Protein AF-A0A183LKJ0-F1 (afdb_monomer_lite)

Secondary structure (DSSP, 8-state):
-HHHHHHHHHHHHHHHHHHHHHHHHHHHHHHHHHHHHHHHHTT---BTTB-------TT------BTTB-----PPP-

Foldseek 3Di:
DVVVVVVVVVVVVVVVVVVVVVVVVVVVVVVVVVVQVVCVVVVHHDDPVPPDDPPVPPPVPPQPDPPNDRPDDDDDDD

pLDDT: mean 71.29, std 16.71, range [44.62, 96.06]

Organism: NCBI:txid48269

Radius of gyration: 24.92 Å; chains: 1; bounding box: 43×32×76 Å

Structure (mmCIF, N/CA/C/O backbone):
data_AF-A0A183LKJ0-F1
#
_entry.id   AF-A0A183LKJ0-F1
#
loop_
_atom_site.group_PDB
_atom_site.id
_atom_site.type_symbol
_atom_site.label_atom_id
_atom_site.label_alt_id
_atom_site.label_comp_id
_atom_site.label_asym_id
_atom_site.label_entity_id
_atom_site.label_seq_id
_atom_site.pdbx_PDB_ins_code
_atom_site.Cartn_x
_atom_site.Cartn_y
_atom_site.Cartn_z
_atom_site.occupancy
_atom_site.B_iso_or_equiv
_atom_site.auth_seq_id
_atom_site.auth_comp_id
_atom_site.auth_asym_id
_atom_site.auth_atom_id
_atom_site.pdbx_PDB_model_num
ATOM 1 N N . MET A 1 1 ? 24.499 -3.914 -37.901 1.00 60.97 1 MET A N 1
ATOM 2 C CA . MET A 1 1 ? 24.253 -4.512 -36.567 1.00 60.97 1 MET A CA 1
ATOM 3 C C . MET A 1 1 ? 23.832 -3.481 -35.509 1.00 60.97 1 MET A C 1
ATOM 5 O O . MET A 1 1 ? 23.164 -3.892 -34.572 1.00 60.97 1 MET A O 1
ATOM 9 N N . GLN A 1 2 ? 24.109 -2.173 -35.670 1.00 63.75 2 GLN A N 1
ATOM 10 C CA . GLN A 1 2 ? 23.715 -1.115 -34.714 1.00 63.75 2 GLN A CA 1
ATOM 11 C C . GLN A 1 2 ? 22.225 -1.083 -34.299 1.00 63.75 2 GLN A C 1
ATOM 13 O O . GLN A 1 2 ? 21.950 -0.946 -33.114 1.00 63.75 2 GLN A O 1
ATOM 18 N N . LEU A 1 3 ? 21.270 -1.253 -35.226 1.00 61.28 3 LEU A N 1
ATOM 19 C CA . LEU A 1 3 ? 19.829 -1.124 -34.924 1.00 61.28 3 LEU A CA 1
ATOM 20 C C . LEU A 1 3 ? 19.317 -2.190 -33.934 1.00 61.28 3 LEU A C 1
ATOM 22 O O . LEU A 1 3 ? 18.457 -1.923 -33.105 1.00 61.28 3 LEU A O 1
ATOM 26 N N . ARG A 1 4 ? 19.870 -3.410 -33.991 1.00 63.44 4 ARG A N 1
ATOM 27 C CA . ARG A 1 4 ? 19.443 -4.518 -33.120 1.00 63.44 4 ARG A CA 1
ATOM 28 C C . ARG A 1 4 ? 19.933 -4.331 -31.682 1.00 63.44 4 ARG A C 1
ATOM 30 O O . ARG A 1 4 ? 19.214 -4.682 -30.758 1.00 63.44 4 ARG A O 1
ATOM 37 N N . ALA A 1 5 ? 21.126 -3.761 -31.516 1.00 69.44 5 ALA A N 1
ATOM 38 C CA . ALA A 1 5 ? 21.690 -3.459 -30.204 1.00 69.44 5 ALA A CA 1
ATOM 39 C C . ALA A 1 5 ? 20.932 -2.318 -29.498 1.00 69.44 5 ALA A C 1
ATOM 41 O O . ALA A 1 5 ? 20.763 -2.374 -28.288 1.00 69.44 5 ALA A O 1
ATOM 42 N N . GLN A 1 6 ? 20.432 -1.322 -30.244 1.00 73.38 6 GLN A N 1
ATOM 43 C CA . GLN A 1 6 ? 19.611 -0.231 -29.695 1.00 73.38 6 GLN A CA 1
ATOM 44 C C . GLN A 1 6 ? 18.256 -0.734 -29.179 1.00 73.38 6 GLN A C 1
ATOM 46 O O . GLN A 1 6 ? 17.925 -0.481 -28.027 1.00 73.38 6 GLN A O 1
ATOM 51 N N . ASN A 1 7 ? 17.542 -1.538 -29.975 1.00 74.75 7 ASN A N 1
ATOM 52 C CA . ASN A 1 7 ? 16.260 -2.122 -29.559 1.00 74.75 7 ASN A CA 1
ATOM 53 C C . ASN A 1 7 ? 16.399 -3.018 -28.314 1.00 74.75 7 ASN A C 1
ATOM 55 O O . ASN A 1 7 ? 15.511 -3.049 -27.474 1.00 74.75 7 ASN A O 1
ATOM 59 N N . GLN A 1 8 ? 17.512 -3.752 -28.191 1.00 78.50 8 GLN A N 1
ATOM 60 C CA . GLN A 1 8 ? 17.794 -4.574 -27.008 1.00 78.50 8 GLN A CA 1
ATOM 61 C C . GLN A 1 8 ? 18.070 -3.730 -25.756 1.00 78.50 8 GLN A C 1
ATOM 63 O O . GLN A 1 8 ? 17.727 -4.150 -24.656 1.00 78.50 8 GLN A O 1
ATOM 68 N N . LEU A 1 9 ? 18.695 -2.559 -25.914 1.00 74.19 9 LEU A N 1
ATOM 69 C CA . LEU A 1 9 ? 18.971 -1.645 -24.806 1.00 74.19 9 LEU A CA 1
ATOM 70 C C . LEU A 1 9 ? 17.692 -0.941 -24.323 1.00 74.19 9 LEU A C 1
ATOM 72 O O . LEU A 1 9 ? 17.496 -0.796 -23.121 1.00 74.19 9 LEU A O 1
ATOM 76 N N . GLU A 1 10 ? 16.817 -0.534 -25.248 1.00 77.44 10 GLU A N 1
ATOM 77 C CA . GLU A 1 10 ? 15.498 0.027 -24.921 1.00 77.44 10 GLU A CA 1
ATOM 78 C C . GLU A 1 10 ? 14.609 -1.000 -24.212 1.00 77.44 10 GLU A C 1
ATOM 80 O O . GLU A 1 10 ? 13.996 -0.669 -23.203 1.00 77.44 10 GLU A O 1
ATOM 85 N N . ASP A 1 11 ? 14.590 -2.251 -24.677 1.00 77.50 11 ASP A N 1
ATOM 86 C CA . ASP A 1 11 ? 13.841 -3.341 -24.037 1.00 77.50 11 ASP A CA 1
ATOM 87 C C . ASP A 1 11 ? 14.345 -3.631 -22.611 1.00 77.50 11 ASP A C 1
ATOM 89 O O . ASP A 1 11 ? 13.549 -3.814 -21.691 1.00 77.50 11 ASP A O 1
ATOM 93 N N . LEU A 1 12 ? 15.667 -3.579 -22.394 1.00 74.81 12 LEU A N 1
ATOM 94 C CA . LEU A 1 12 ? 16.259 -3.706 -21.058 1.00 74.81 12 LEU A CA 1
ATOM 95 C C . LEU A 1 12 ? 15.831 -2.557 -20.132 1.00 74.81 12 LEU A C 1
ATOM 97 O O . LEU A 1 12 ? 15.456 -2.804 -18.989 1.00 74.81 12 LEU A O 1
ATOM 101 N N . ASN A 1 13 ? 15.822 -1.318 -20.633 1.00 80.50 13 ASN A N 1
ATOM 102 C CA . ASN A 1 13 ? 15.365 -0.164 -19.857 1.00 80.50 13 ASN A CA 1
ATOM 103 C C . ASN A 1 13 ? 13.864 -0.260 -19.518 1.00 80.50 13 ASN A C 1
ATOM 105 O O . ASN A 1 13 ? 13.457 0.069 -18.409 1.00 80.50 13 ASN A O 1
ATOM 109 N N . VAL A 1 14 ? 13.044 -0.772 -20.444 1.00 83.44 14 VAL A N 1
ATOM 110 C CA . VAL A 1 14 ? 11.616 -1.045 -20.201 1.00 83.44 14 VAL A CA 1
ATOM 111 C C . VAL A 1 14 ? 11.425 -2.143 -19.148 1.00 83.44 14 VAL A C 1
ATOM 113 O O . VAL A 1 14 ? 10.524 -2.037 -18.315 1.00 83.44 14 VAL A O 1
ATOM 116 N N . ALA A 1 15 ? 12.261 -3.186 -19.150 1.00 90.06 15 ALA A N 1
ATOM 117 C CA . ALA A 1 15 ? 12.201 -4.262 -18.163 1.00 90.06 15 ALA A CA 1
ATOM 118 C C . ALA A 1 15 ? 12.533 -3.772 -16.743 1.00 90.06 15 ALA A C 1
ATOM 120 O O . ALA A 1 15 ? 11.835 -4.144 -15.795 1.00 90.06 15 ALA A O 1
ATOM 121 N N . ASP A 1 16 ? 13.542 -2.911 -16.601 1.00 89.62 16 ASP A N 1
ATOM 122 C CA . ASP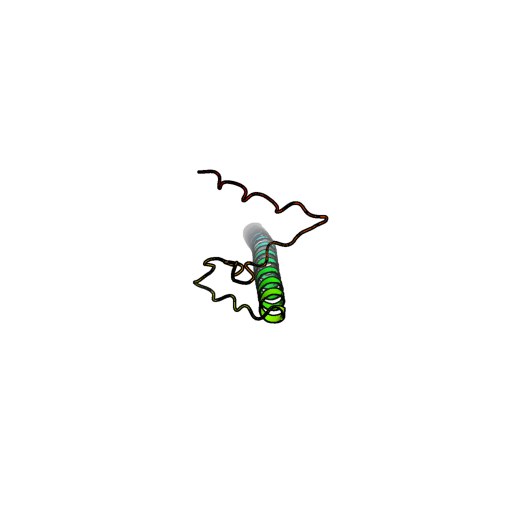 A 1 16 ? 13.925 -2.323 -15.313 1.00 89.62 16 ASP A CA 1
ATOM 123 C C . ASP A 1 16 ? 12.827 -1.394 -14.765 1.00 89.62 16 ASP A C 1
ATOM 125 O O . ASP A 1 16 ? 12.427 -1.520 -13.602 1.00 89.62 16 ASP A O 1
ATOM 129 N N . ASP A 1 17 ? 12.262 -0.526 -15.612 1.00 90.88 17 ASP A N 1
ATOM 130 C CA . ASP A 1 17 ? 11.143 0.351 -15.243 1.00 90.88 17 ASP A CA 1
ATOM 131 C C . ASP A 1 17 ? 9.899 -0.459 -14.831 1.00 90.88 17 ASP A C 1
ATOM 133 O O . ASP A 1 17 ? 9.213 -0.136 -13.852 1.00 90.88 17 ASP A O 1
ATOM 137 N N . LEU A 1 18 ? 9.618 -1.559 -15.538 1.00 93.00 18 LEU A N 1
ATOM 138 C CA . LEU A 1 18 ? 8.509 -2.456 -15.222 1.00 93.00 18 LEU A CA 1
ATOM 139 C C . LEU A 1 18 ? 8.732 -3.206 -13.902 1.00 93.00 18 LEU A C 1
ATOM 141 O O . LEU A 1 18 ? 7.797 -3.336 -13.107 1.00 93.00 18 LEU A O 1
ATOM 145 N N . ALA A 1 19 ? 9.955 -3.673 -13.640 1.00 93.56 19 ALA A N 1
ATOM 146 C CA . ALA A 1 19 ? 10.309 -4.325 -12.384 1.00 93.56 19 ALA A CA 1
ATOM 147 C C . ALA A 1 19 ? 10.146 -3.366 -11.192 1.00 93.56 19 ALA A C 1
ATOM 149 O O . ALA A 1 19 ? 9.556 -3.738 -10.172 1.00 93.56 19 ALA A O 1
ATOM 150 N N . LEU A 1 20 ? 10.585 -2.112 -11.342 1.00 93.62 20 LEU A N 1
ATOM 151 C CA . LEU A 1 20 ? 10.411 -1.058 -10.340 1.00 93.62 20 LEU A CA 1
ATOM 152 C C . LEU A 1 20 ? 8.924 -0.782 -10.055 1.00 93.62 20 LEU A C 1
ATOM 154 O O . LEU A 1 20 ? 8.503 -0.681 -8.893 1.00 93.62 20 LEU A O 1
ATOM 158 N N . LEU A 1 21 ? 8.111 -0.683 -11.111 1.00 95.00 21 LEU A N 1
ATOM 159 C CA . LEU A 1 21 ? 6.676 -0.439 -10.995 1.00 95.00 21 LEU A CA 1
ATOM 160 C C . LEU A 1 21 ? 5.953 -1.613 -10.319 1.00 95.00 21 LEU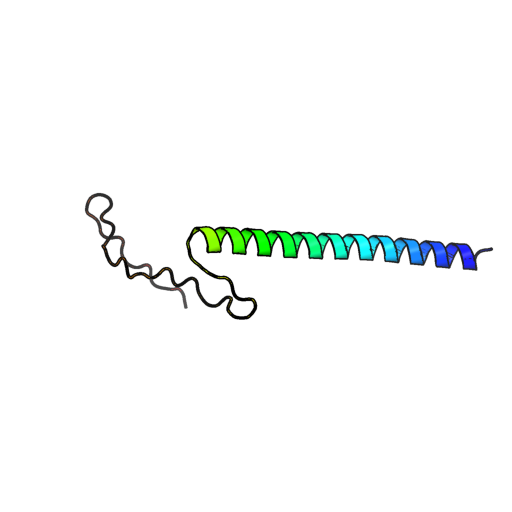 A C 1
ATOM 162 O O . LEU A 1 21 ? 5.151 -1.389 -9.408 1.00 95.00 21 LEU A O 1
ATOM 166 N N . SER A 1 22 ? 6.274 -2.852 -10.708 1.00 94.44 22 SER A N 1
ATOM 167 C CA . SER A 1 22 ? 5.727 -4.068 -10.090 1.00 94.44 22 SER A CA 1
ATOM 168 C C . SER A 1 22 ? 6.052 -4.116 -8.602 1.00 94.44 22 SER A C 1
ATOM 170 O O . SER A 1 22 ? 5.155 -4.289 -7.776 1.00 94.44 22 SER A O 1
ATOM 172 N N . HIS A 1 23 ? 7.312 -3.857 -8.240 1.00 96.06 23 HIS A N 1
ATOM 173 C CA . HIS A 1 23 ? 7.738 -3.833 -6.845 1.00 96.06 23 HIS A CA 1
ATOM 174 C C . HIS A 1 23 ? 6.964 -2.792 -6.024 1.00 96.06 23 HIS A C 1
ATOM 176 O O . HIS A 1 23 ? 6.502 -3.070 -4.915 1.00 96.06 23 HIS A O 1
ATOM 182 N N . THR A 1 24 ? 6.758 -1.599 -6.583 1.00 95.38 24 THR A N 1
ATOM 183 C CA . THR A 1 24 ? 5.986 -0.529 -5.936 1.00 95.38 24 THR A CA 1
ATOM 184 C C . THR A 1 24 ? 4.524 -0.934 -5.731 1.00 95.38 24 THR A C 1
ATOM 186 O O . THR A 1 24 ? 3.962 -0.721 -4.651 1.00 95.38 24 THR A O 1
ATOM 189 N N . TYR A 1 25 ? 3.906 -1.553 -6.740 1.00 94.94 25 TYR A N 1
ATOM 190 C CA . TYR A 1 25 ? 2.525 -2.025 -6.665 1.00 94.94 25 TYR A CA 1
ATOM 191 C C . TYR A 1 25 ? 2.356 -3.130 -5.614 1.00 94.94 25 TYR A C 1
ATOM 193 O O . TYR A 1 25 ? 1.443 -3.074 -4.786 1.00 94.94 25 TYR A O 1
ATOM 201 N N . GLU A 1 26 ? 3.275 -4.095 -5.581 1.00 95.06 26 GLU A N 1
ATOM 202 C CA . GLU A 1 26 ? 3.298 -5.166 -4.582 1.00 95.06 26 GLU 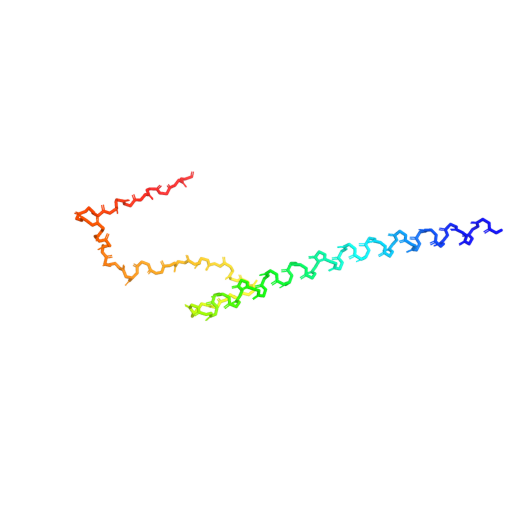A CA 1
ATOM 203 C C . GLU A 1 26 ? 3.463 -4.626 -3.161 1.00 95.06 26 GLU A C 1
ATOM 205 O O . GLU A 1 26 ? 2.737 -5.039 -2.248 1.00 95.06 26 GLU A O 1
ATOM 210 N N . GLN A 1 27 ? 4.376 -3.669 -2.955 1.00 96.00 27 GLN A N 1
ATOM 211 C CA . GLN A 1 27 ? 4.561 -3.029 -1.654 1.00 96.00 27 GLN A CA 1
ATOM 212 C C . GLN A 1 27 ? 3.290 -2.312 -1.193 1.00 96.00 27 GLN A C 1
ATOM 214 O O . GLN A 1 27 ? 2.895 -2.436 -0.030 1.00 96.00 27 GLN A O 1
ATOM 219 N N . MET A 1 28 ? 2.646 -1.564 -2.0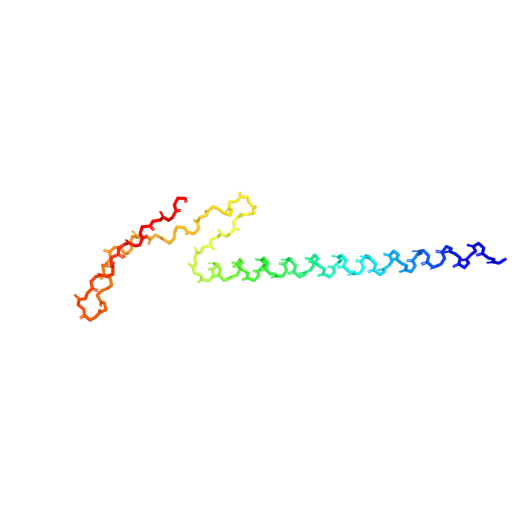92 1.00 93.25 28 MET A N 1
ATOM 220 C CA . MET A 1 28 ? 1.401 -0.860 -1.800 1.00 93.25 28 MET A CA 1
ATOM 221 C C . MET A 1 28 ? 0.295 -1.848 -1.414 1.00 93.25 28 MET A C 1
ATOM 223 O O . MET A 1 28 ? -0.305 -1.714 -0.347 1.00 93.25 28 MET A O 1
ATOM 227 N N . HIS A 1 29 ? 0.084 -2.886 -2.226 1.00 91.62 29 HIS A N 1
ATOM 228 C CA . HIS A 1 29 ? -0.935 -3.904 -1.981 1.00 91.62 29 HIS A CA 1
ATOM 229 C C . HIS A 1 29 ? -0.700 -4.662 -0.666 1.00 91.62 29 HIS A C 1
ATOM 231 O O . HIS A 1 29 ? -1.631 -4.881 0.117 1.00 91.62 29 HIS A O 1
ATOM 237 N N . THR A 1 30 ? 0.557 -4.999 -0.371 1.00 93.50 30 THR A N 1
ATOM 238 C CA . THR A 1 30 ? 0.948 -5.660 0.879 1.00 93.50 30 THR A CA 1
ATOM 239 C C . THR A 1 30 ? 0.662 -4.777 2.089 1.00 93.50 30 THR A C 1
ATOM 241 O O . THR A 1 30 ? 0.084 -5.245 3.071 1.00 93.50 30 THR A O 1
ATOM 244 N N . LYS A 1 31 ? 1.015 -3.485 2.036 1.00 92.44 31 LYS A N 1
ATOM 245 C CA . LYS A 1 31 ? 0.721 -2.531 3.117 1.00 92.44 31 LYS A CA 1
ATOM 246 C C . LYS A 1 31 ? -0.785 -2.397 3.341 1.00 92.44 31 LYS A C 1
ATOM 248 O O . LYS A 1 31 ? -1.225 -2.515 4.481 1.00 92.44 31 LYS A O 1
ATOM 253 N N . THR A 1 32 ? -1.579 -2.237 2.280 1.00 88.69 32 THR A N 1
ATOM 254 C CA . THR A 1 32 ? -3.046 -2.166 2.385 1.00 88.69 32 THR A CA 1
ATOM 255 C C . THR A 1 32 ? -3.631 -3.429 3.010 1.00 88.69 32 THR A C 1
ATOM 257 O O . THR A 1 32 ? -4.462 -3.333 3.908 1.00 88.69 32 THR A O 1
ATOM 260 N N . THR A 1 33 ? -3.163 -4.607 2.595 1.00 90.81 33 THR A N 1
ATOM 261 C CA . THR A 1 33 ? -3.622 -5.891 3.146 1.00 90.81 33 THR A CA 1
ATOM 262 C C . THR A 1 33 ? -3.278 -6.017 4.629 1.00 90.81 33 THR A C 1
ATOM 264 O O . THR A 1 33 ? -4.126 -6.404 5.428 1.00 90.81 33 THR A O 1
ATOM 267 N N . ARG A 1 34 ? -2.058 -5.634 5.026 1.00 90.69 34 ARG A N 1
ATOM 268 C CA . ARG A 1 34 ? -1.632 -5.636 6.435 1.00 90.69 34 ARG A CA 1
ATOM 269 C C . ARG A 1 34 ? -2.487 -4.710 7.295 1.00 90.69 34 ARG A C 1
ATOM 271 O O . ARG A 1 34 ? -2.892 -5.098 8.385 1.00 90.69 34 ARG A O 1
ATOM 278 N N . VAL A 1 35 ? -2.770 -3.507 6.803 1.00 85.75 35 VAL A N 1
ATOM 279 C CA . VAL A 1 35 ? -3.631 -2.546 7.500 1.00 85.75 35 VAL A CA 1
ATOM 280 C C . VAL A 1 35 ? -5.057 -3.098 7.596 1.00 85.75 35 VAL A C 1
ATOM 282 O O . VAL A 1 35 ? -5.618 -3.122 8.683 1.00 85.75 35 VAL A O 1
ATOM 285 N N . ALA A 1 36 ? -5.616 -3.653 6.518 1.00 86.06 36 ALA A N 1
ATOM 286 C CA . ALA A 1 36 ? -6.936 -4.286 6.547 1.00 86.06 36 ALA A CA 1
ATOM 287 C C . ALA A 1 36 ? -7.023 -5.449 7.549 1.00 86.06 36 ALA A C 1
ATOM 289 O O . ALA A 1 36 ? -8.007 -5.549 8.278 1.00 86.06 36 ALA A O 1
ATOM 290 N N . ALA A 1 37 ? -5.986 -6.286 7.637 1.00 87.31 37 ALA A N 1
ATOM 291 C CA . ALA A 1 37 ? -5.919 -7.373 8.610 1.00 87.31 37 ALA A CA 1
ATOM 292 C C . ALA A 1 37 ? -5.872 -6.858 10.059 1.00 87.31 37 ALA A C 1
ATOM 294 O O . ALA A 1 37 ? -6.578 -7.383 10.919 1.00 87.31 37 ALA A O 1
ATOM 295 N N . ALA A 1 38 ? -5.091 -5.805 10.327 1.00 85.94 38 ALA A N 1
ATOM 296 C CA . ALA A 1 38 ? -5.051 -5.177 11.646 1.00 85.94 38 ALA A CA 1
ATOM 297 C C . ALA A 1 38 ? -6.428 -4.622 12.044 1.00 85.94 38 ALA A C 1
ATOM 299 O O . ALA A 1 38 ? -6.887 -4.866 13.156 1.00 85.94 38 ALA A O 1
ATOM 300 N N . PHE A 1 39 ? -7.131 -3.961 11.123 1.00 81.31 39 PHE A N 1
ATOM 301 C CA . PHE A 1 39 ? -8.488 -3.470 11.368 1.00 81.31 39 PHE A CA 1
ATOM 302 C C . PHE A 1 39 ? -9.477 -4.615 11.608 1.00 81.31 39 PHE A C 1
ATOM 304 O O . PHE A 1 39 ? -10.249 -4.556 12.562 1.00 81.31 39 PHE A O 1
ATOM 311 N N . ALA A 1 40 ? -9.406 -5.691 10.819 1.00 82.12 40 ALA A N 1
ATOM 312 C CA . ALA A 1 40 ? -10.257 -6.861 11.011 1.00 82.12 40 ALA A CA 1
ATOM 313 C C . ALA A 1 40 ? -10.056 -7.501 12.398 1.00 82.12 40 ALA A C 1
ATOM 315 O O . ALA A 1 40 ? -11.032 -7.911 13.022 1.00 82.12 40 ALA A O 1
ATOM 316 N N . SER A 1 41 ? -8.820 -7.525 12.916 1.00 82.12 41 SER A N 1
ATOM 317 C CA . SER A 1 41 ? -8.528 -8.046 14.263 1.00 82.12 41 SER A CA 1
ATOM 318 C C . SER A 1 41 ? -9.175 -7.243 15.397 1.00 82.12 41 SER A C 1
ATOM 320 O O . SER A 1 41 ? -9.468 -7.810 16.445 1.00 82.12 41 SER A O 1
ATOM 322 N N . ILE A 1 42 ? -9.456 -5.955 15.174 1.00 81.62 42 ILE A N 1
ATOM 323 C CA . ILE A 1 42 ? -10.171 -5.081 16.117 1.00 81.62 42 ILE A CA 1
ATOM 324 C C . ILE A 1 42 ? -11.648 -4.878 15.734 1.00 81.62 42 ILE A C 1
ATOM 326 O O . ILE A 1 42 ? -12.304 -3.981 16.254 1.00 81.62 42 ILE A O 1
ATOM 330 N N . GLY A 1 43 ? -12.184 -5.707 14.827 1.00 77.00 43 GLY A N 1
ATOM 331 C CA . GLY A 1 43 ? -13.596 -5.692 14.428 1.00 77.00 43 GLY A CA 1
ATOM 332 C C . GLY A 1 43 ? -13.985 -4.581 13.447 1.00 77.00 43 GLY A C 1
ATOM 333 O O . GLY A 1 43 ? -15.169 -4.297 13.284 1.00 77.00 43 GLY A O 1
ATOM 334 N N . LEU A 1 44 ? -13.015 -3.949 12.783 1.00 69.19 44 LEU A N 1
ATOM 335 C CA . LEU A 1 44 ? -13.236 -2.855 11.839 1.00 69.19 44 LEU A CA 1
ATOM 336 C C . LEU A 1 44 ? -13.011 -3.315 10.393 1.00 69.19 44 LEU A C 1
ATOM 338 O O . LEU A 1 44 ? -12.041 -4.002 10.081 1.00 69.19 44 LEU A O 1
ATOM 342 N N . SER A 1 45 ? -13.892 -2.915 9.474 1.00 67.44 45 SER A N 1
ATOM 343 C CA . SER A 1 45 ? -13.777 -3.258 8.051 1.00 67.44 45 SER A CA 1
ATOM 344 C C . SER A 1 45 ? -13.296 -2.062 7.224 1.00 67.44 45 SER A C 1
ATOM 346 O O . SER A 1 45 ? -13.960 -1.025 7.203 1.00 67.44 45 SER A O 1
ATOM 348 N N . ILE A 1 46 ? -12.190 -2.210 6.487 1.00 63.00 46 ILE A N 1
ATOM 349 C CA . ILE A 1 46 ? -11.708 -1.192 5.539 1.00 63.00 46 ILE A CA 1
ATOM 350 C C . ILE A 1 46 ? -12.350 -1.445 4.175 1.00 63.00 46 ILE A C 1
ATOM 352 O O . ILE A 1 46 ? -11.999 -2.395 3.478 1.00 63.00 46 ILE A O 1
ATOM 356 N N . HIS A 1 47 ? -13.291 -0.592 3.774 1.00 68.44 47 HIS A N 1
ATOM 357 C CA . HIS A 1 47 ? -13.921 -0.671 2.457 1.00 68.44 47 HIS A CA 1
ATOM 358 C C . HIS A 1 47 ? -13.208 0.267 1.469 1.00 68.44 47 HIS A C 1
ATOM 360 O O . HIS A 1 47 ? -13.008 1.442 1.768 1.00 68.44 47 HIS A O 1
ATOM 366 N N . LYS A 1 48 ? -12.885 -0.221 0.262 1.00 60.50 48 LYS A N 1
ATOM 367 C CA . LYS A 1 48 ? -12.036 0.442 -0.761 1.00 60.50 48 LYS A CA 1
ATOM 368 C C . LYS A 1 48 ? -12.423 1.888 -1.149 1.00 60.50 48 LYS A C 1
ATOM 370 O O . LYS A 1 48 ? -11.586 2.602 -1.680 1.00 60.50 48 LYS A O 1
ATOM 375 N N . GLY A 1 49 ? -13.667 2.313 -0.902 1.00 54.97 49 GLY A N 1
ATOM 376 C CA . GLY A 1 49 ? -14.169 3.671 -1.183 1.00 54.97 49 GLY A CA 1
ATOM 377 C C . GLY A 1 49 ? -14.514 4.504 0.058 1.00 54.97 49 GLY A C 1
ATOM 378 O O . GLY A 1 49 ? -14.878 5.665 -0.063 1.00 54.97 49 GLY A O 1
ATOM 379 N N . LYS A 1 50 ? -14.417 3.916 1.254 1.00 54.25 50 LYS A N 1
ATOM 380 C CA . LYS A 1 50 ? -14.737 4.550 2.535 1.00 54.25 50 LYS A CA 1
ATOM 381 C C . LYS A 1 50 ? -13.531 4.395 3.452 1.00 54.25 50 LYS A C 1
ATOM 383 O O . LYS A 1 50 ? -13.607 3.746 4.487 1.00 54.25 50 LYS A O 1
ATOM 388 N N . SER A 1 51 ? -12.425 5.047 3.104 1.00 54.66 51 SER A N 1
ATOM 389 C CA . SER A 1 51 ? -11.396 5.412 4.089 1.00 54.66 51 SER A CA 1
ATOM 390 C C . SER A 1 51 ? -11.927 6.515 5.023 1.00 54.66 51 SER A C 1
ATOM 392 O O . SER A 1 51 ? -11.228 7.470 5.346 1.00 54.66 51 SER A O 1
ATOM 394 N N . MET A 1 52 ? -13.213 6.447 5.376 1.00 51.44 52 MET A N 1
ATOM 395 C CA . MET A 1 52 ? -13.907 7.468 6.126 1.00 51.44 52 MET A CA 1
ATOM 396 C C . MET A 1 52 ? -13.912 7.019 7.572 1.00 51.44 52 MET A C 1
ATOM 398 O O . MET A 1 52 ? -14.755 6.236 7.993 1.00 51.44 52 MET A O 1
ATOM 402 N N . ILE A 1 53 ? -12.913 7.552 8.269 1.00 50.22 53 ILE A N 1
ATOM 403 C CA . ILE A 1 53 ? -12.986 7.907 9.674 1.00 50.22 53 ILE A CA 1
ATOM 404 C C . ILE A 1 53 ? -13.154 6.661 10.547 1.00 50.22 53 ILE A C 1
ATOM 406 O O . ILE A 1 53 ? -14.253 6.239 10.901 1.00 50.22 53 ILE A O 1
ATOM 410 N N . LEU A 1 54 ? -12.002 6.129 10.963 1.00 53.25 54 LEU A N 1
ATOM 411 C CA . LEU A 1 54 ? -11.822 5.602 12.314 1.00 53.25 54 LEU A CA 1
ATOM 412 C C . LEU A 1 54 ? -12.258 6.694 13.302 1.00 53.25 54 LEU A C 1
ATOM 414 O O . LEU A 1 54 ? -11.447 7.370 13.927 1.00 53.25 54 LEU A O 1
ATOM 418 N N . LYS A 1 55 ? -13.567 6.897 13.428 1.00 51.19 55 LYS A N 1
ATOM 419 C CA . LYS A 1 55 ? -14.142 7.458 14.628 1.00 51.19 55 LYS A CA 1
ATOM 420 C C . LYS A 1 55 ? -14.003 6.286 15.573 1.00 51.19 55 LYS A C 1
ATOM 422 O O . LYS A 1 55 ? -14.834 5.381 15.565 1.00 51.19 55 LYS A O 1
ATOM 427 N N . TYR A 1 56 ? -12.876 6.228 16.285 1.00 48.25 56 TYR A N 1
ATOM 428 C CA . TYR A 1 56 ? -12.873 5.535 17.560 1.00 48.25 56 TYR A CA 1
ATOM 429 C C . TYR A 1 56 ? -14.115 6.065 18.255 1.00 48.25 56 TYR A C 1
ATOM 431 O O . TYR A 1 56 ? -14.221 7.267 18.494 1.00 48.25 56 TYR A O 1
ATOM 439 N N . ASN A 1 57 ? -15.127 5.214 18.398 1.00 48.62 57 ASN A N 1
ATOM 440 C CA . ASN A 1 57 ? -16.315 5.592 19.119 1.00 48.62 57 ASN A CA 1
ATOM 441 C C . ASN A 1 57 ? -15.828 5.945 20.523 1.00 48.62 57 ASN A C 1
ATOM 443 O O . ASN A 1 57 ? -15.557 5.064 21.338 1.00 48.62 57 ASN A O 1
ATOM 447 N N . THR A 1 58 ? -15.738 7.243 20.798 1.00 45.03 58 THR A N 1
ATOM 448 C CA . THR A 1 58 ? -15.916 7.852 22.115 1.00 45.03 58 THR A CA 1
ATOM 449 C C . THR A 1 58 ? -17.346 7.545 22.582 1.00 45.03 58 THR A C 1
ATOM 451 O O . THR A 1 58 ? -18.160 8.424 22.809 1.00 45.03 58 THR A O 1
ATOM 454 N N . GLU A 1 59 ? -17.692 6.262 22.626 1.00 44.62 59 GLU A N 1
ATOM 455 C CA . GLU A 1 59 ? -18.853 5.685 23.301 1.00 44.62 59 GLU A CA 1
ATOM 456 C C . GLU A 1 59 ? -18.384 4.692 24.374 1.00 44.62 59 GLU A C 1
ATOM 458 O O . GLU A 1 59 ? -19.190 4.049 25.031 1.00 44.62 59 GLU A O 1
ATOM 463 N N . ASN A 1 60 ? -17.072 4.620 24.629 1.00 48.81 60 ASN A N 1
ATOM 464 C CA . ASN A 1 60 ? -16.603 4.461 25.996 1.00 48.81 60 ASN A CA 1
ATOM 465 C C . ASN A 1 60 ? -16.235 5.847 26.538 1.00 48.81 60 ASN A C 1
ATOM 467 O O . ASN A 1 60 ? -15.077 6.131 26.830 1.00 48.81 60 ASN A O 1
ATOM 471 N N . THR A 1 61 ? -17.238 6.720 26.650 1.00 48.12 61 THR A N 1
ATOM 472 C CA . THR A 1 61 ? -17.253 7.887 27.546 1.00 48.12 61 THR A CA 1
ATOM 473 C C . THR A 1 61 ? -17.217 7.421 29.002 1.00 48.12 61 THR A C 1
ATOM 475 O O . THR A 1 61 ? -18.098 7.729 29.797 1.00 48.12 61 THR A O 1
ATOM 478 N N . ASN A 1 62 ? -16.206 6.638 29.356 1.00 53.59 62 ASN A N 1
ATOM 479 C CA . ASN A 1 62 ? -15.738 6.584 30.720 1.00 53.59 62 ASN A CA 1
ATOM 480 C C . ASN A 1 62 ? -14.505 7.485 30.731 1.00 53.59 62 ASN A C 1
ATOM 482 O O . ASN A 1 62 ? -13.550 7.170 30.016 1.00 53.59 62 ASN A O 1
ATOM 486 N N . PRO A 1 63 ? -14.519 8.620 31.451 1.00 53.19 63 PRO A N 1
ATOM 487 C CA . PRO A 1 63 ? -13.304 9.394 31.644 1.00 53.19 63 PRO A CA 1
ATOM 488 C C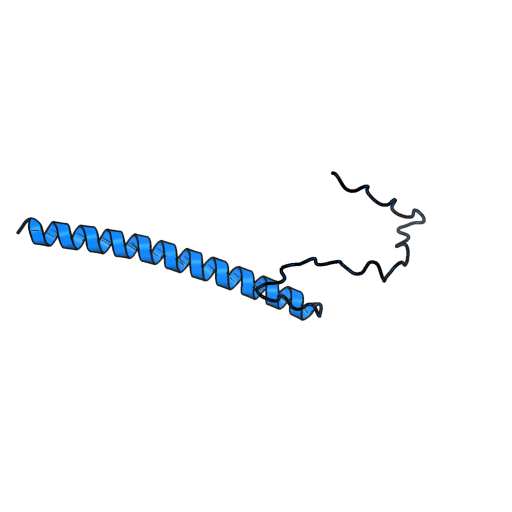 . PRO A 1 63 ? -12.252 8.439 32.205 1.00 53.19 63 PRO A C 1
ATOM 490 O O . PRO A 1 63 ? -12.440 7.853 33.271 1.00 53.19 63 PRO A O 1
ATOM 493 N N . ILE A 1 64 ? -11.183 8.204 31.444 1.00 56.25 64 ILE A N 1
ATOM 494 C CA . ILE A 1 64 ? -10.063 7.405 31.927 1.00 56.25 64 ILE A CA 1
ATOM 495 C C . ILE A 1 64 ? -9.377 8.278 32.972 1.00 56.25 64 ILE A C 1
ATOM 497 O O . ILE A 1 64 ? -8.586 9.154 32.640 1.00 56.25 64 ILE A O 1
ATOM 501 N N . THR A 1 65 ? -9.725 8.073 34.239 1.00 55.81 65 THR A N 1
ATOM 502 C CA . THR A 1 65 ? -8.979 8.624 35.364 1.00 55.81 65 THR A CA 1
ATOM 503 C C . THR A 1 65 ? -7.640 7.904 35.420 1.00 55.81 65 THR A C 1
ATOM 505 O O . THR A 1 65 ? -7.556 6.784 35.927 1.00 55.81 65 THR A O 1
ATOM 508 N N . HIS A 1 66 ? -6.594 8.528 34.888 1.00 56.41 66 HIS A N 1
ATOM 509 C CA . HIS A 1 66 ? -5.234 8.199 35.285 1.00 56.41 66 HIS A CA 1
ATOM 510 C C . HIS A 1 66 ? -4.910 9.084 36.492 1.00 56.41 66 HIS A C 1
ATOM 512 O O . HIS A 1 66 ? -4.765 10.292 36.361 1.00 56.41 66 HIS A O 1
ATOM 518 N N . ASP A 1 67 ? -4.873 8.481 37.679 1.00 56.25 67 ASP A N 1
ATOM 519 C CA . ASP A 1 67 ? -4.472 9.120 38.944 1.00 56.25 67 ASP A CA 1
ATOM 520 C C . ASP A 1 67 ? -5.305 10.330 39.430 1.00 56.25 67 ASP A C 1
ATOM 522 O O . ASP A 1 67 ? -4.881 11.079 40.305 1.00 56.25 67 ASP A O 1
ATOM 526 N N . GLY A 1 68 ? -6.535 10.486 38.928 1.00 57.75 68 GLY A N 1
ATOM 527 C CA . GLY A 1 68 ? -7.512 11.458 39.443 1.00 57.75 68 GLY A CA 1
ATOM 528 C C . GLY A 1 68 ? -7.674 12.742 38.626 1.00 57.75 68 GLY A C 1
ATOM 529 O O . GLY A 1 68 ? -8.561 13.531 38.946 1.00 57.75 68 GLY A O 1
ATOM 530 N N . GLU A 1 69 ? -6.914 12.927 37.545 1.00 57.88 69 GLU A N 1
ATOM 531 C CA . GLU A 1 69 ? -7.153 14.000 36.573 1.00 57.88 69 GLU A CA 1
ATOM 532 C C . GLU A 1 69 ? -7.840 13.458 35.313 1.00 57.88 69 GLU A C 1
ATOM 534 O O . GLU A 1 69 ? -7.423 12.460 34.721 1.00 57.88 69 GLU A O 1
ATOM 539 N N . ALA A 1 70 ? -8.932 14.113 34.913 1.00 61.09 70 ALA A N 1
ATOM 540 C CA . ALA A 1 70 ? -9.551 13.894 33.614 1.00 61.09 70 ALA A CA 1
ATOM 541 C C . ALA A 1 70 ? -8.719 14.637 32.560 1.00 61.09 70 ALA A C 1
ATOM 543 O O . ALA A 1 70 ? -8.507 15.841 32.692 1.00 61.09 70 ALA A O 1
ATOM 544 N N . LEU A 1 71 ? -8.242 13.930 31.533 1.00 61.22 71 LEU A N 1
ATOM 545 C CA . LEU A 1 71 ? -7.522 14.562 30.427 1.00 61.22 71 LEU A CA 1
ATOM 546 C C . LEU A 1 71 ? -8.485 15.481 29.664 1.00 61.22 71 LEU A C 1
ATOM 548 O O . LEU A 1 71 ? -9.481 15.016 29.109 1.00 61.22 71 LEU A O 1
ATOM 552 N N . GLU A 1 72 ? -8.196 16.781 29.701 1.00 56.75 72 GLU A N 1
ATOM 553 C CA . GLU A 1 72 ? -8.950 17.827 29.015 1.00 56.75 72 GLU A CA 1
ATOM 554 C C . GLU A 1 72 ? -8.887 17.616 27.495 1.00 56.75 72 GLU A C 1
ATOM 556 O O . GLU A 1 72 ? -7.845 17.260 26.937 1.00 56.75 72 GLU A O 1
ATOM 561 N N . ASP A 1 73 ? -10.040 17.776 26.849 1.00 58.28 73 ASP A N 1
ATOM 562 C CA . ASP A 1 73 ? -10.237 17.546 25.420 1.00 58.28 73 ASP A CA 1
ATOM 563 C C . ASP A 1 73 ? -9.340 18.504 24.619 1.00 58.28 73 ASP A C 1
ATOM 565 O O . ASP A 1 73 ? -9.451 19.725 24.739 1.00 58.28 73 ASP A O 1
ATOM 569 N N . VAL A 1 74 ? -8.401 17.962 23.839 1.00 54.12 74 VAL A N 1
ATOM 570 C CA . VAL A 1 74 ? -7.465 18.779 23.057 1.00 54.12 74 VAL A CA 1
ATOM 571 C C . VAL A 1 74 ? -8.205 19.324 21.839 1.00 54.12 74 VAL A C 1
ATOM 573 O O . VAL A 1 74 ? -8.544 18.586 20.914 1.00 54.12 74 VAL A O 1
ATOM 576 N N . GLU A 1 75 ? -8.439 20.633 21.868 1.00 53.41 75 GLU A N 1
ATOM 577 C CA . GLU A 1 75 ? -9.089 21.427 20.830 1.00 53.41 75 GLU A CA 1
ATOM 578 C C . GLU A 1 75 ? -8.482 21.151 19.443 1.00 53.41 75 GLU A C 1
ATOM 580 O O . GLU A 1 75 ? -7.265 21.191 19.234 1.00 53.41 75 GLU A O 1
ATOM 585 N N . SER A 1 76 ? -9.341 20.821 18.477 1.00 50.44 76 SER A N 1
ATOM 586 C CA . SER A 1 76 ? -8.922 20.503 17.116 1.00 50.44 76 SER A CA 1
ATOM 587 C C . SER A 1 76 ? -8.359 21.737 16.415 1.00 50.44 76 SER A C 1
ATOM 589 O O . SER A 1 76 ? -9.032 22.764 16.332 1.00 50.44 76 SER A O 1
ATOM 591 N N . PHE A 1 77 ? -7.172 21.607 15.832 1.00 47.81 77 PHE A N 1
ATOM 592 C CA . PHE A 1 77 ? -6.590 22.632 14.970 1.00 47.81 77 PHE A CA 1
ATOM 593 C C . PHE A 1 77 ? -7.420 22.789 13.683 1.00 47.81 77 PHE A C 1
ATOM 595 O O . PHE A 1 77 ? -7.596 21.821 12.938 1.00 47.81 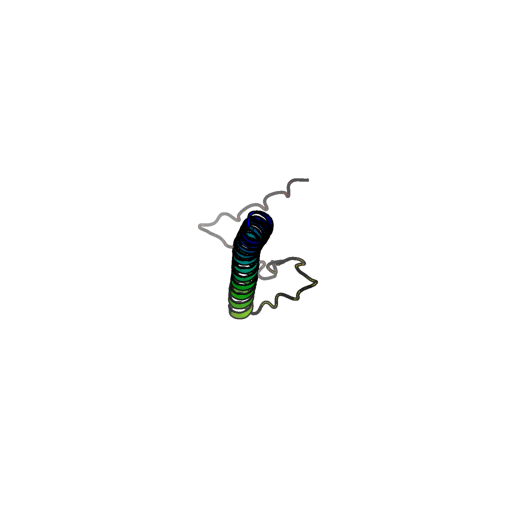77 PHE A O 1
ATOM 602 N N . THR A 1 78 ? -7.939 24.001 13.460 1.00 66.81 78 THR A N 1
ATOM 603 C CA . THR A 1 78 ? -8.571 24.472 12.209 1.00 66.81 78 THR A CA 1
ATOM 604 C C . THR A 1 78 ? -7.596 24.553 11.047 1.00 66.81 78 THR A C 1
ATOM 606 O O . THR A 1 78 ? -6.444 24.976 11.297 1.00 66.81 78 THR A O 1
#

Sequence (78 aa):
MQLRAQNQLEDLNVADDLALLSHTYEQMHTKTTRVAAAFASIGLSIHKGKSMILKYNTENTNPITHDGEALEDVESFT